Protein AF-A0A2N9ENS7-F1 (afdb_monomer_lite)

Radius of gyration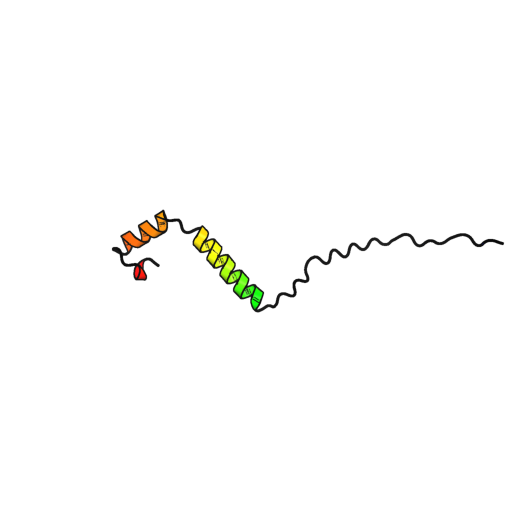: 28.96 Å; chains: 1; bounding box: 43×31×89 Å

Sequence (64 aa):
MKNAKKKKRRARASNFNGKGVVATNGEDEESKALQALAEAFSLASLDDAVSAYNEANGDPDIAA

Structure (mmCIF, N/CA/C/O backbone):
data_AF-A0A2N9ENS7-F1
#
_entry.id   AF-A0A2N9ENS7-F1
#
loop_
_atom_site.group_PDB
_atom_site.id
_atom_site.type_symbol
_atom_site.label_atom_id
_atom_site.label_alt_id
_atom_site.label_comp_id
_atom_site.label_asym_id
_atom_site.label_entity_id
_atom_site.label_seq_id
_atom_site.pdbx_PDB_ins_code
_atom_site.Cartn_x
_atom_site.Cartn_y
_atom_site.Cartn_z
_atom_site.occupancy
_atom_site.B_iso_or_equiv
_atom_site.auth_seq_id
_atom_site.auth_comp_id
_atom_site.auth_as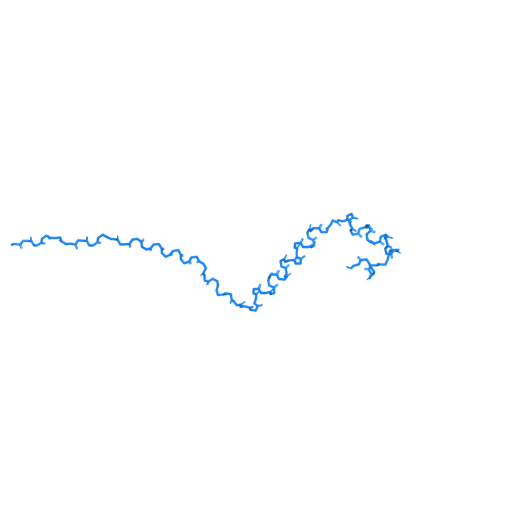ym_id
_atom_site.auth_atom_id
_atom_site.pdbx_PDB_model_num
ATOM 1 N N . MET A 1 1 ? -30.859 20.710 73.529 1.00 45.47 1 MET A N 1
ATOM 2 C CA . MET A 1 1 ? -29.414 20.735 73.201 1.00 45.47 1 MET A CA 1
ATOM 3 C C . MET A 1 1 ? -29.251 20.237 71.772 1.00 45.47 1 MET A C 1
ATOM 5 O O . MET A 1 1 ? -29.809 19.197 71.457 1.00 45.47 1 MET A O 1
ATOM 9 N N . LYS A 1 2 ? -28.619 21.010 70.879 1.00 56.09 2 LYS A N 1
ATOM 10 C CA . LYS A 1 2 ? -28.488 20.676 69.448 1.00 56.09 2 LYS A CA 1
ATOM 11 C C . LYS A 1 2 ? -27.004 20.467 69.154 1.00 56.09 2 LYS A C 1
ATOM 13 O O . LYS A 1 2 ? -26.238 21.422 69.247 1.00 56.09 2 LYS A O 1
ATOM 18 N N . ASN A 1 3 ? -26.592 19.245 68.830 1.00 65.12 3 ASN A N 1
ATOM 19 C CA . ASN A 1 3 ? -25.186 18.957 68.552 1.00 65.12 3 ASN A CA 1
ATOM 20 C C . ASN A 1 3 ? -24.840 19.422 67.135 1.00 65.12 3 ASN A C 1
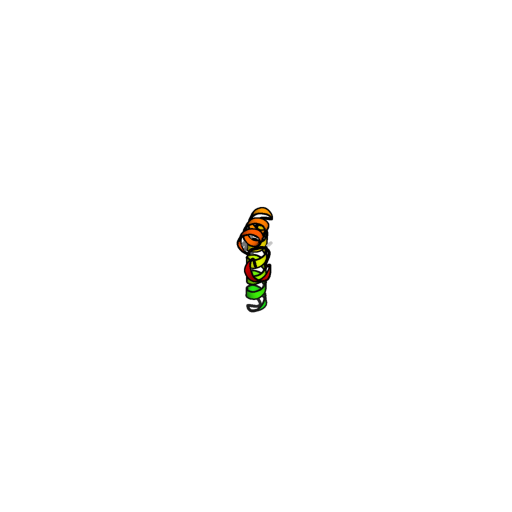ATOM 22 O O . ASN A 1 3 ? -25.426 18.977 66.147 1.00 65.12 3 ASN A O 1
ATOM 26 N N . ALA A 1 4 ? -23.895 20.354 67.052 1.00 63.03 4 ALA A N 1
ATOM 27 C CA . ALA A 1 4 ? -23.420 20.941 65.815 1.00 63.03 4 ALA A CA 1
ATOM 28 C C . ALA A 1 4 ? -22.266 20.122 65.199 1.00 63.03 4 ALA A C 1
ATOM 30 O O . ALA A 1 4 ? -21.248 19.894 65.840 1.00 63.03 4 ALA A O 1
ATOM 31 N N . LYS A 1 5 ? -22.436 19.801 63.906 1.00 61.69 5 LYS A N 1
ATOM 32 C CA . LYS A 1 5 ? -21.432 19.643 62.829 1.00 61.69 5 LYS A CA 1
ATOM 33 C C . LYS A 1 5 ? -20.330 18.577 62.975 1.00 61.69 5 LYS A C 1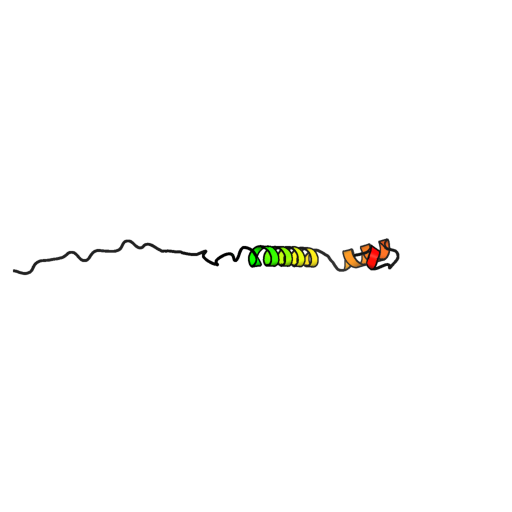
ATOM 35 O O . LYS A 1 5 ? -19.379 18.784 63.709 1.00 61.69 5 LYS A O 1
ATOM 40 N N . LYS A 1 6 ? -20.299 17.639 62.010 1.00 65.75 6 LYS A N 1
ATOM 41 C CA . LYS A 1 6 ? -19.171 17.469 61.056 1.00 65.75 6 LYS A CA 1
ATOM 42 C C . LYS A 1 6 ? -19.692 16.977 59.692 1.00 65.75 6 LYS A C 1
ATOM 44 O O . LYS A 1 6 ? -19.903 15.788 59.497 1.00 65.75 6 LYS A O 1
ATOM 49 N N . LYS A 1 7 ? -19.877 17.879 58.718 1.00 67.75 7 LYS A N 1
ATOM 50 C CA . LYS A 1 7 ? -20.001 17.494 57.296 1.00 67.75 7 LYS A CA 1
ATOM 51 C C . LYS A 1 7 ? -18.574 17.237 56.798 1.00 67.75 7 LYS A C 1
ATOM 53 O O . LYS A 1 7 ? -17.798 18.188 56.710 1.00 67.75 7 LYS A O 1
ATOM 58 N N . LYS A 1 8 ? -18.188 15.983 56.535 1.00 66.56 8 LYS A N 1
ATOM 59 C CA . LYS A 1 8 ? -16.858 15.681 55.977 1.00 66.56 8 LYS A CA 1
ATOM 60 C C . LYS A 1 8 ? -16.762 16.291 54.572 1.00 66.56 8 LYS A C 1
ATOM 62 O O . LYS A 1 8 ? -17.457 15.865 53.654 1.00 66.56 8 LYS A O 1
ATOM 67 N N . ARG A 1 9 ? -15.934 17.327 54.407 1.00 62.25 9 ARG A N 1
ATOM 68 C CA . ARG A 1 9 ? -15.578 17.882 53.096 1.00 62.25 9 ARG A CA 1
ATOM 69 C C . ARG A 1 9 ? -14.459 17.033 52.481 1.00 62.25 9 ARG A C 1
ATOM 71 O O . ARG A 1 9 ? -13.347 17.048 52.984 1.00 62.25 9 ARG A O 1
ATOM 78 N N . ARG A 1 10 ? -14.831 16.317 51.412 1.00 59.78 10 ARG A N 1
ATOM 79 C CA . ARG A 1 10 ? -14.082 15.889 50.209 1.00 59.78 10 ARG A CA 1
ATOM 80 C C . ARG A 1 10 ? -12.569 15.641 50.330 1.00 59.78 10 ARG A C 1
ATOM 82 O O . ARG A 1 10 ? -11.802 16.594 50.375 1.00 59.78 10 ARG A O 1
ATOM 89 N N . ALA A 1 11 ? -12.161 14.394 50.089 1.00 60.31 11 ALA A N 1
ATOM 90 C CA . ALA A 1 11 ? -11.035 14.146 49.191 1.00 60.31 11 ALA A CA 1
ATOM 91 C C . ALA A 1 11 ? -11.609 14.001 47.775 1.00 60.31 11 ALA A C 1
ATOM 93 O O . ALA A 1 11 ? -12.436 13.130 47.509 1.00 60.31 11 ALA A O 1
ATOM 94 N N . ARG A 1 12 ? -11.233 14.919 46.885 1.00 59.31 12 ARG A N 1
ATOM 95 C CA . ARG A 1 12 ? -11.487 14.812 45.451 1.00 59.31 12 ARG A CA 1
ATOM 96 C C . ARG A 1 12 ? -10.416 13.862 44.915 1.00 59.31 12 ARG A C 1
ATOM 98 O O . ARG A 1 12 ? -9.363 14.319 44.496 1.00 59.31 12 ARG A O 1
ATOM 105 N N . ALA A 1 13 ? -10.651 12.556 44.999 1.00 54.47 13 ALA A N 1
ATOM 106 C CA . ALA A 1 13 ? -9.897 11.619 44.183 1.00 54.47 13 ALA A CA 1
ATOM 107 C C . ALA A 1 13 ? -10.532 11.673 42.795 1.00 54.47 13 ALA A C 1
ATOM 109 O O . ALA A 1 13 ? -11.579 11.080 42.538 1.00 54.47 13 ALA A O 1
ATOM 110 N N . SER A 1 14 ? -9.952 12.496 41.927 1.00 57.59 14 SER A N 1
ATOM 111 C CA . SER A 1 14 ? -10.061 12.268 40.498 1.00 57.59 14 SER A CA 1
ATOM 112 C C . SER A 1 14 ? -9.451 10.897 40.232 1.00 57.59 14 SER A C 1
ATOM 114 O O . SER A 1 14 ? -8.241 10.787 40.045 1.00 57.59 14 SER A O 1
ATOM 116 N N . ASN 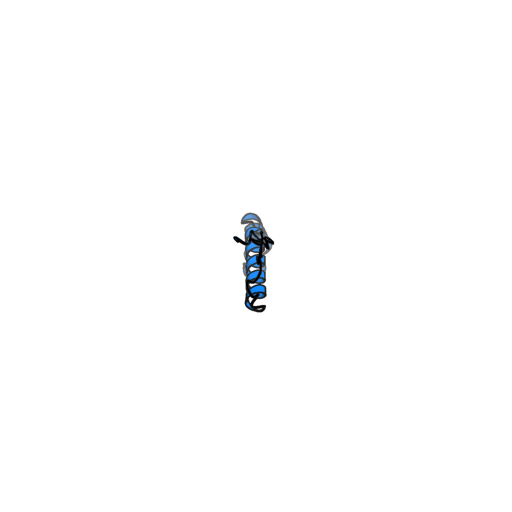A 1 15 ? -10.275 9.853 40.211 1.00 53.53 15 ASN A N 1
ATOM 117 C CA . ASN A 1 15 ? -9.897 8.649 39.493 1.00 53.53 15 ASN A CA 1
ATOM 118 C C . ASN A 1 15 ? -10.055 8.989 38.017 1.00 53.53 15 ASN A C 1
ATOM 120 O O . ASN A 1 15 ? -11.047 8.669 37.368 1.00 53.53 15 ASN A O 1
ATOM 124 N N . PHE A 1 16 ? -9.060 9.710 37.506 1.00 56.72 16 PHE A N 1
ATOM 125 C CA . PHE A 1 16 ? -8.692 9.620 36.113 1.00 56.72 16 PHE A CA 1
ATOM 126 C C . PHE A 1 16 ? -8.135 8.206 35.927 1.00 56.72 16 PHE A C 1
ATOM 128 O O . PHE A 1 16 ? -6.933 8.010 35.807 1.00 56.72 16 PHE A O 1
ATOM 135 N N . ASN A 1 17 ? -9.012 7.200 35.925 1.00 48.75 17 ASN A N 1
ATOM 136 C CA . ASN A 1 17 ? -8.703 5.916 35.313 1.00 48.75 17 ASN A CA 1
ATOM 137 C C . ASN A 1 17 ? -8.938 6.073 33.809 1.00 48.75 17 ASN A C 1
ATOM 139 O O . ASN A 1 17 ? -9.766 5.409 33.195 1.00 48.75 17 ASN A O 1
ATOM 143 N N . GLY A 1 18 ? -8.186 7.012 33.231 1.00 55.03 18 GLY A N 1
ATOM 144 C CA . GLY A 1 18 ? -7.680 6.820 31.892 1.00 55.03 18 GLY A CA 1
ATOM 145 C C . GLY A 1 18 ? -6.774 5.594 31.927 1.00 55.03 18 GLY A C 1
ATOM 146 O O . GLY A 1 18 ? -5.985 5.427 32.855 1.00 55.03 18 GLY A O 1
ATOM 147 N N . LYS A 1 19 ? -6.920 4.766 30.895 1.00 53.72 19 LYS A N 1
ATOM 148 C CA . LYS A 1 19 ? -6.216 3.502 30.655 1.00 53.72 19 LYS A CA 1
ATOM 149 C C . LYS A 1 19 ? -6.697 2.330 31.501 1.00 53.72 19 LYS A C 1
ATOM 151 O O . LYS A 1 19 ? -6.125 1.938 32.510 1.00 53.72 19 LYS A O 1
ATOM 156 N N . GLY A 1 20 ? -7.743 1.730 30.962 1.00 44.66 20 GLY A N 1
ATOM 157 C CA . GLY A 1 20 ? -8.027 0.317 31.103 1.00 44.66 20 GLY A CA 1
ATOM 158 C C . GLY A 1 20 ? -8.785 -0.173 29.879 1.00 44.66 20 GLY A C 1
ATOM 159 O O . GLY A 1 20 ? -9.725 -0.940 30.035 1.00 44.66 20 GLY A O 1
ATOM 160 N N . VAL A 1 21 ? -8.412 0.284 28.670 1.00 47.12 21 VAL A N 1
ATOM 161 C CA . VAL A 1 21 ? -8.507 -0.636 27.532 1.00 47.12 21 VAL A CA 1
ATOM 162 C C . VAL A 1 21 ? -7.637 -1.787 27.992 1.00 47.12 21 VAL A C 1
ATOM 164 O O . VAL A 1 21 ? -6.429 -1.620 28.165 1.00 47.12 21 VAL A O 1
ATOM 167 N N . VAL A 1 22 ? -8.285 -2.875 28.400 1.00 45.12 22 VAL A N 1
ATOM 168 C CA . VAL A 1 22 ? -7.615 -4.152 28.539 1.00 45.12 22 VAL A CA 1
ATOM 169 C C . VAL A 1 22 ? -7.016 -4.354 27.165 1.00 45.12 22 VAL A C 1
ATOM 171 O O . VAL A 1 22 ? -7.750 -4.603 26.216 1.00 45.12 22 VAL A O 1
ATOM 174 N N . ALA A 1 23 ? -5.712 -4.104 27.071 1.00 53.66 23 ALA A N 1
ATOM 175 C CA . ALA A 1 23 ? -4.882 -4.614 26.012 1.00 53.66 23 ALA A CA 1
ATOM 176 C C . ALA A 1 23 ? -5.107 -6.119 26.059 1.00 53.66 23 ALA A C 1
ATOM 178 O O . ALA A 1 23 ? -4.536 -6.858 26.865 1.00 53.66 23 ALA A O 1
ATOM 179 N N . THR A 1 24 ? -6.064 -6.559 25.259 1.00 53.72 24 THR A N 1
ATOM 180 C CA . THR A 1 24 ? -6.045 -7.852 24.622 1.00 53.72 24 THR A CA 1
ATOM 181 C C . THR A 1 24 ? -4.690 -7.878 23.924 1.00 53.72 24 THR A C 1
ATOM 183 O O . THR A 1 24 ? -4.525 -7.381 22.819 1.00 53.72 24 THR A O 1
ATOM 186 N N . ASN A 1 25 ? -3.665 -8.364 24.631 1.00 54.00 25 ASN A N 1
ATOM 187 C CA . ASN A 1 25 ? -2.271 -8.345 24.177 1.00 54.00 25 ASN A CA 1
ATOM 188 C C . ASN A 1 25 ? -2.072 -9.044 22.812 1.00 54.00 25 ASN A C 1
ATOM 190 O O . ASN A 1 25 ? -0.993 -8.945 22.250 1.00 54.00 25 ASN A O 1
ATOM 194 N N . GLY A 1 26 ? -3.092 -9.731 22.279 1.00 51.94 26 GLY A N 1
ATOM 195 C CA . GLY A 1 26 ? -3.125 -10.229 20.902 1.00 51.94 26 GLY A CA 1
ATOM 196 C C . GLY A 1 26 ? -3.706 -9.253 19.866 1.00 51.94 26 GLY A C 1
ATOM 197 O O . GLY A 1 26 ? -3.218 -9.223 18.746 1.00 51.94 26 GLY A O 1
ATOM 198 N N . GLU A 1 27 ? -4.692 -8.420 20.217 1.00 54.94 27 GLU A N 1
ATOM 199 C CA . GLU A 1 27 ? -5.300 -7.448 19.286 1.00 54.94 27 GLU A CA 1
ATOM 200 C C . GLU A 1 27 ? -4.436 -6.182 19.161 1.00 54.94 27 GLU A C 1
ATOM 202 O O . GLU A 1 27 ? -4.414 -5.537 18.114 1.00 54.94 27 GLU A O 1
ATOM 207 N N . ASP A 1 28 ? -3.687 -5.839 20.215 1.00 62.28 28 ASP A N 1
ATOM 208 C CA . ASP A 1 28 ? -2.814 -4.661 20.261 1.00 62.28 28 ASP A CA 1
ATOM 209 C C . ASP A 1 28 ? -1.557 -4.804 19.385 1.00 62.28 28 ASP A C 1
ATOM 211 O O . ASP A 1 28 ? -1.043 -3.800 18.895 1.00 62.28 28 ASP A O 1
ATOM 215 N N . GLU A 1 29 ? -1.030 -6.017 19.190 1.00 67.44 29 GLU A N 1
ATOM 216 C CA . GLU A 1 29 ? 0.115 -6.248 18.295 1.00 67.44 29 GLU A CA 1
ATOM 217 C C . GLU A 1 29 ? -0.310 -6.243 16.829 1.00 67.44 29 GLU A C 1
ATOM 219 O O . GLU A 1 29 ? 0.333 -5.581 16.015 1.00 67.44 29 GLU A O 1
ATOM 224 N N . GLU A 1 30 ? -1.427 -6.897 16.502 1.00 73.75 30 GLU A N 1
ATOM 225 C CA . GLU A 1 30 ? -1.995 -6.875 15.153 1.00 73.75 30 GLU A CA 1
ATOM 226 C C . GLU A 1 30 ? -2.411 -5.450 14.761 1.00 73.75 30 GLU A C 1
ATOM 228 O O . GLU A 1 30 ? -2.040 -4.965 13.695 1.00 73.75 30 GLU A O 1
ATOM 233 N N . SER A 1 31 ? -3.067 -4.714 15.666 1.00 79.44 31 SER A N 1
ATOM 234 C CA . SER A 1 31 ? -3.439 -3.312 15.435 1.00 79.44 31 SER A CA 1
ATOM 235 C C . SER A 1 31 ? -2.219 -2.402 15.258 1.00 79.44 31 SER A C 1
ATOM 237 O O . SER A 1 31 ? -2.232 -1.522 14.399 1.00 79.44 31 SER A O 1
ATOM 239 N N . LYS A 1 32 ? -1.139 -2.620 16.023 1.00 83.38 32 LYS A N 1
ATOM 240 C CA . LYS A 1 32 ? 0.124 -1.878 15.848 1.00 83.38 32 LYS A CA 1
ATOM 241 C C . LYS A 1 32 ? 0.823 -2.226 14.540 1.00 83.38 32 LYS A C 1
ATOM 243 O O . LYS A 1 32 ? 1.347 -1.324 13.894 1.00 83.38 32 LYS A O 1
ATOM 248 N N . ALA A 1 33 ? 0.828 -3.498 14.144 1.00 84.19 33 ALA A N 1
ATOM 249 C CA . ALA A 1 33 ? 1.399 -3.934 12.875 1.00 84.19 33 ALA A CA 1
ATOM 250 C C . ALA A 1 33 ? 0.635 -3.320 11.695 1.00 84.19 33 ALA A C 1
ATOM 252 O O . ALA A 1 33 ? 1.255 -2.761 10.795 1.00 84.19 33 ALA A O 1
ATOM 253 N N . LEU A 1 34 ? -0.701 -3.335 11.738 1.00 82.88 34 LEU A N 1
ATOM 254 C CA . LEU A 1 34 ? -1.553 -2.706 10.727 1.00 82.88 34 LEU A CA 1
ATOM 255 C C . LEU A 1 34 ? -1.382 -1.183 10.686 1.00 82.88 34 LEU A C 1
ATOM 257 O O . LEU A 1 34 ? -1.361 -0.604 9.603 1.00 82.88 34 LEU A O 1
ATOM 261 N N . GLN A 1 35 ? -1.215 -0.529 11.839 1.00 84.31 35 GLN A N 1
ATOM 262 C CA . GLN A 1 35 ? -0.943 0.906 11.891 1.00 84.31 35 GLN A CA 1
ATOM 263 C C . GLN A 1 35 ? 0.429 1.249 11.292 1.00 84.31 35 GLN A C 1
ATOM 265 O O . GLN A 1 35 ? 0.515 2.154 10.467 1.00 84.31 35 GLN A O 1
ATOM 270 N N . ALA A 1 36 ? 1.482 0.509 11.649 1.00 83.69 36 ALA A N 1
ATOM 271 C CA . ALA A 1 36 ? 2.813 0.697 11.074 1.00 83.69 36 ALA A CA 1
ATOM 272 C C . ALA A 1 36 ? 2.816 0.452 9.556 1.00 83.69 36 ALA A C 1
ATOM 274 O O . ALA A 1 36 ? 3.451 1.190 8.805 1.00 83.69 36 ALA A O 1
ATOM 275 N N . LEU A 1 37 ? 2.057 -0.549 9.101 1.00 82.00 37 LEU A N 1
ATOM 276 C CA . LEU A 1 37 ? 1.858 -0.836 7.685 1.00 82.00 37 LEU A CA 1
ATOM 277 C C . LEU A 1 37 ? 1.156 0.336 6.975 1.00 82.00 37 LEU A C 1
ATOM 279 O O . LEU A 1 37 ? 1.619 0.792 5.935 1.00 82.00 37 LEU A O 1
ATOM 283 N N . ALA A 1 38 ? 0.075 0.868 7.551 1.00 79.31 38 ALA A N 1
ATOM 284 C CA . ALA A 1 38 ? -0.653 2.011 6.998 1.00 79.31 38 ALA A CA 1
ATOM 285 C C . ALA A 1 38 ? 0.200 3.290 6.948 1.00 79.31 38 ALA A C 1
ATOM 287 O O . ALA A 1 38 ? 0.116 4.052 5.983 1.00 79.31 38 ALA A O 1
ATOM 288 N N . GLU A 1 39 ? 1.038 3.519 7.960 1.00 83.25 39 GLU A N 1
ATOM 289 C CA . GLU A 1 39 ? 1.999 4.623 7.980 1.00 83.25 39 GLU A CA 1
ATOM 290 C C . GLU A 1 39 ? 3.064 4.448 6.889 1.00 83.25 39 GLU A C 1
ATOM 292 O O . GLU A 1 39 ? 3.320 5.391 6.145 1.00 83.25 39 GLU A O 1
ATOM 297 N N . ALA A 1 40 ? 3.611 3.241 6.710 1.00 82.00 40 ALA A N 1
ATOM 298 C CA . ALA A 1 40 ? 4.562 2.947 5.637 1.00 82.00 40 ALA A CA 1
ATOM 299 C C . ALA A 1 40 ? 3.951 3.164 4.240 1.00 82.00 40 ALA A C 1
ATOM 301 O O . ALA A 1 40 ? 4.565 3.815 3.397 1.00 82.00 40 ALA A O 1
ATOM 302 N N . PHE A 1 41 ? 2.714 2.708 4.015 1.00 78.75 41 PHE A N 1
ATOM 303 C CA . PHE A 1 41 ? 1.999 2.951 2.756 1.00 78.75 41 PHE A CA 1
ATOM 304 C C . PHE A 1 41 ? 1.618 4.419 2.547 1.00 78.75 41 PHE A C 1
ATOM 306 O O . PHE A 1 41 ? 1.520 4.861 1.409 1.00 78.75 41 PHE A O 1
ATOM 313 N N . SER A 1 42 ? 1.423 5.186 3.621 1.00 80.44 42 SER A N 1
ATOM 314 C CA . SER A 1 42 ? 1.185 6.633 3.524 1.00 80.44 42 SER A CA 1
ATOM 315 C C . SER A 1 42 ? 2.465 7.416 3.217 1.00 80.44 42 SER A C 1
ATOM 317 O O . SER A 1 42 ? 2.392 8.511 2.662 1.00 80.44 42 SER A O 1
ATOM 319 N N . LEU A 1 43 ? 3.627 6.881 3.605 1.00 79.88 43 LEU A N 1
ATOM 320 C CA . LEU A 1 43 ? 4.938 7.452 3.296 1.00 79.88 43 LEU A CA 1
ATOM 321 C C . LEU A 1 43 ? 5.387 7.135 1.867 1.00 79.88 43 LEU A C 1
ATOM 323 O O . LEU A 1 43 ? 6.122 7.931 1.287 1.00 79.88 43 LEU A O 1
ATOM 327 N N . ALA A 1 44 ? 4.950 6.007 1.305 1.00 81.62 44 ALA A N 1
ATOM 328 C CA . ALA A 1 44 ? 5.220 5.659 -0.082 1.00 81.62 44 ALA A CA 1
ATOM 329 C C . ALA A 1 44 ? 4.467 6.614 -1.022 1.00 81.62 44 ALA A C 1
ATOM 331 O O . ALA A 1 44 ? 3.233 6.638 -1.059 1.00 81.62 44 ALA A O 1
ATOM 332 N N . SER A 1 45 ? 5.207 7.418 -1.787 1.00 84.38 45 SER A N 1
ATOM 333 C CA . SER A 1 45 ? 4.610 8.285 -2.797 1.00 84.38 45 SER A CA 1
ATOM 334 C C . SER A 1 45 ? 4.372 7.526 -4.107 1.00 84.38 45 SER A C 1
ATOM 336 O O . SER A 1 45 ? 5.034 6.533 -4.409 1.00 84.38 45 SER A O 1
ATOM 338 N N . LEU A 1 46 ? 3.432 8.012 -4.926 1.00 86.12 46 LEU A N 1
ATOM 339 C CA . LEU A 1 46 ? 3.225 7.470 -6.274 1.00 86.12 46 LEU A CA 1
ATOM 340 C C . LEU A 1 46 ? 4.501 7.578 -7.125 1.00 86.12 46 LEU A C 1
ATOM 342 O O . LEU A 1 46 ? 4.750 6.714 -7.956 1.00 86.12 46 LEU A O 1
ATOM 346 N N . ASP A 1 47 ? 5.300 8.623 -6.911 1.00 89.44 47 ASP A N 1
ATOM 347 C CA . ASP A 1 47 ? 6.541 8.859 -7.651 1.00 89.44 47 ASP A CA 1
ATOM 348 C C . ASP A 1 47 ? 7.622 7.830 -7.281 1.00 89.44 47 ASP A C 1
ATOM 350 O O . ASP A 1 47 ? 8.313 7.312 -8.161 1.00 89.44 47 ASP A O 1
ATOM 354 N N . ASP A 1 48 ? 7.693 7.444 -6.002 1.00 88.44 48 ASP A N 1
ATOM 355 C CA . ASP A 1 48 ? 8.568 6.359 -5.539 1.00 88.44 48 ASP A CA 1
ATOM 356 C C . ASP A 1 48 ? 8.132 5.012 -6.130 1.00 88.44 48 ASP A C 1
ATOM 358 O O . ASP A 1 48 ? 8.964 4.251 -6.620 1.00 88.44 48 ASP A O 1
ATOM 362 N N . ALA A 1 49 ? 6.822 4.738 -6.162 1.00 87.50 49 ALA A N 1
ATOM 363 C CA . ALA A 1 49 ? 6.284 3.514 -6.756 1.00 87.50 49 ALA A CA 1
ATOM 364 C C . ALA A 1 49 ? 6.545 3.436 -8.273 1.00 87.50 49 ALA A C 1
ATOM 366 O O . ALA A 1 49 ? 6.906 2.381 -8.796 1.00 87.50 49 ALA A O 1
ATOM 367 N N . VAL A 1 50 ? 6.397 4.555 -8.990 1.00 90.12 50 VAL A N 1
ATOM 368 C CA . VAL A 1 50 ? 6.699 4.641 -10.428 1.00 90.12 50 VAL A CA 1
ATOM 369 C C . VAL A 1 50 ? 8.199 4.495 -10.681 1.00 90.12 50 VAL A C 1
ATOM 371 O O . VAL A 1 50 ? 8.593 3.808 -11.624 1.00 90.12 50 VAL A O 1
ATOM 374 N N . SER A 1 51 ? 9.041 5.097 -9.839 1.00 91.94 51 SER A N 1
ATOM 375 C CA . SER A 1 51 ? 10.497 4.957 -9.935 1.00 91.94 51 SER A CA 1
ATOM 376 C C . SER A 1 51 ? 10.929 3.503 -9.732 1.00 91.94 51 SER A C 1
ATOM 378 O O . SER A 1 51 ? 11.617 2.962 -10.597 1.00 91.94 51 SER A O 1
ATOM 380 N N . ALA A 1 52 ? 10.434 2.833 -8.686 1.00 92.38 52 ALA A N 1
ATOM 381 C CA . ALA A 1 52 ? 10.705 1.417 -8.428 1.00 92.38 52 ALA A CA 1
ATOM 382 C C . ALA A 1 52 ? 10.236 0.508 -9.579 1.00 92.38 52 ALA A C 1
ATOM 384 O O . ALA A 1 52 ? 10.973 -0.374 -10.015 1.00 92.38 52 ALA A O 1
ATOM 385 N N . TYR A 1 53 ? 9.049 0.762 -10.142 1.00 93.81 53 TYR A N 1
ATOM 386 C CA . TYR A 1 53 ? 8.540 0.019 -11.300 1.00 93.81 53 TYR A CA 1
ATOM 387 C C . TYR A 1 53 ? 9.440 0.165 -12.534 1.00 93.81 53 TYR A C 1
ATOM 389 O O . TYR A 1 53 ? 9.700 -0.808 -13.242 1.00 93.81 53 TYR A O 1
ATOM 397 N N . ASN A 1 54 ? 9.952 1.371 -12.785 1.00 94.12 54 ASN A N 1
ATOM 398 C CA . ASN A 1 54 ? 10.868 1.614 -13.896 1.00 94.12 54 ASN A CA 1
ATOM 399 C C . ASN A 1 54 ? 12.237 0.947 -13.669 1.00 94.12 54 ASN A C 1
ATOM 401 O O . ASN A 1 54 ? 12.781 0.362 -14.605 1.00 94.12 54 ASN A O 1
ATOM 405 N N . GLU A 1 55 ? 12.775 0.986 -12.444 1.00 93.00 55 GLU A N 1
ATOM 406 C CA . GLU A 1 55 ? 14.016 0.285 -12.071 1.00 93.00 55 GLU A CA 1
ATOM 407 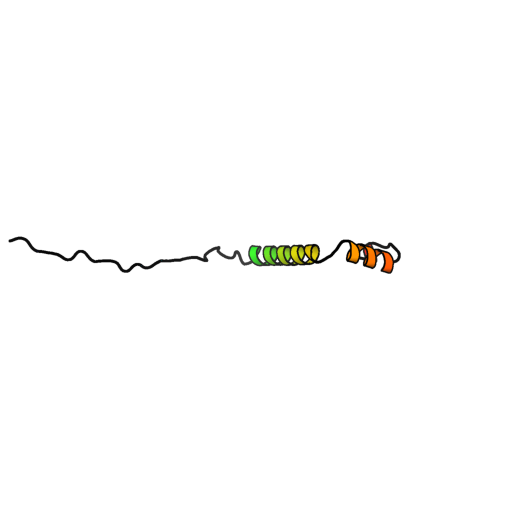C C . GLU A 1 55 ? 13.885 -1.239 -12.206 1.00 93.00 55 GLU A C 1
ATOM 409 O O . GLU A 1 55 ? 14.812 -1.913 -12.661 1.00 93.00 55 GLU A O 1
ATOM 414 N N . ALA A 1 56 ? 12.703 -1.774 -11.905 1.00 94.19 56 ALA A N 1
ATOM 415 C CA . ALA A 1 56 ? 12.357 -3.179 -12.075 1.00 94.19 56 ALA A CA 1
ATOM 416 C C . ALA A 1 56 ? 12.067 -3.582 -13.536 1.00 94.19 56 ALA A C 1
ATOM 418 O O . ALA A 1 56 ? 11.590 -4.686 -13.787 1.00 94.19 56 ALA A O 1
ATOM 419 N N . ASN A 1 57 ? 12.338 -2.718 -14.523 1.00 93.50 57 ASN A N 1
ATOM 420 C CA . ASN A 1 57 ? 12.015 -2.936 -15.942 1.00 93.50 57 ASN A CA 1
ATOM 421 C C . ASN A 1 57 ? 10.525 -3.228 -16.204 1.00 93.50 57 ASN A C 1
ATOM 423 O O . ASN A 1 57 ? 10.175 -3.932 -17.153 1.00 93.50 57 ASN A O 1
ATOM 427 N N . GLY A 1 58 ? 9.645 -2.675 -15.372 1.00 91.94 58 GLY A N 1
ATOM 428 C CA . GLY A 1 58 ? 8.206 -2.886 -15.442 1.00 91.94 58 GLY A CA 1
ATOM 429 C C . GLY A 1 58 ? 7.720 -4.205 -14.841 1.00 91.94 58 GLY A C 1
ATOM 430 O O . GLY A 1 58 ? 6.592 -4.605 -15.122 1.00 91.94 58 GLY A O 1
ATOM 431 N N . ASP A 1 59 ? 8.541 -4.887 -14.039 1.00 93.88 59 ASP A N 1
ATOM 432 C CA . ASP A 1 59 ? 8.131 -6.081 -13.302 1.00 93.88 59 ASP A CA 1
ATOM 433 C C . ASP A 1 59 ? 7.615 -5.705 -11.895 1.00 93.88 59 ASP A C 1
ATOM 435 O O . ASP A 1 59 ? 8.398 -5.271 -11.044 1.00 93.88 59 ASP A O 1
ATOM 439 N N . PRO A 1 60 ? 6.305 -5.844 -11.619 1.00 88.88 60 PRO A N 1
ATOM 440 C CA . PRO A 1 60 ? 5.735 -5.487 -10.326 1.00 88.88 60 PRO A CA 1
ATOM 441 C C . PRO A 1 60 ? 6.156 -6.428 -9.190 1.00 88.88 60 PRO A C 1
ATOM 443 O O . PRO A 1 60 ? 6.197 -5.976 -8.050 1.00 88.88 60 PRO A O 1
ATOM 446 N N . ASP A 1 61 ? 6.497 -7.691 -9.473 1.00 92.88 61 ASP A N 1
ATOM 447 C CA . ASP A 1 61 ? 6.937 -8.642 -8.440 1.00 92.88 61 ASP A CA 1
ATOM 448 C C . ASP A 1 61 ? 8.354 -8.310 -7.947 1.00 92.88 61 ASP A C 1
ATOM 450 O O . ASP A 1 61 ? 8.736 -8.675 -6.837 1.00 92.88 61 ASP A O 1
ATOM 454 N N . ILE A 1 62 ? 9.133 -7.610 -8.776 1.00 89.81 62 ILE A N 1
ATOM 455 C CA . ILE A 1 62 ? 10.469 -7.108 -8.435 1.00 89.81 62 ILE A CA 1
ATOM 456 C C . ILE A 1 62 ? 10.391 -5.705 -7.806 1.00 89.81 62 ILE A C 1
ATOM 458 O O . ILE A 1 62 ? 11.258 -5.349 -7.010 1.00 89.81 62 ILE A O 1
ATOM 462 N N . ALA A 1 63 ? 9.381 -4.906 -8.163 1.00 89.38 63 ALA A N 1
ATOM 463 C CA . ALA A 1 63 ? 9.213 -3.533 -7.680 1.00 89.38 63 ALA A CA 1
ATOM 464 C C . ALA A 1 63 ? 8.559 -3.413 -6.289 1.00 89.38 63 ALA A C 1
ATOM 466 O O . ALA A 1 63 ? 8.713 -2.370 -5.651 1.00 89.38 63 ALA A O 1
ATOM 467 N N . ALA A 1 64 ? 7.787 -4.421 -5.867 1.00 82.75 64 ALA A N 1
ATOM 468 C CA . ALA A 1 64 ? 7.050 -4.450 -4.597 1.00 82.75 64 ALA A CA 1
ATOM 469 C C . ALA A 1 64 ? 7.920 -4.888 -3.407 1.00 82.75 64 ALA A C 1
ATOM 471 O O . ALA A 1 64 ? 7.711 -4.325 -2.307 1.00 82.75 64 ALA A O 1
#

InterPro domains:
  IPR056254 At5g58720/SDE5-like, UBA-like domain [PF24767] (28-64)

pLDDT: mean 73.05, std 15.95, range [44.66, 94.19]

Foldseek 3Di:
DDDDDDPDDDDPPPPPPPDDPPPPVVVVVVVVVVVVVVVVVVPDDPVLLVVLCVVVVNDVVRSD

Secondary structure (DSSP, 8-state):
------------------------TTHHHHHHHHHHHHHHHHHS-HHHHHHHHHHTTT-HHHH-

Organism: Fagus sylvatica (NCBI:txid28930)